Protein AF-A0A927EXE4-F1 (afdb_monomer)

pLDDT: mean 80.26, std 11.48, range [49.88, 92.75]

Sequence (79 aa):
MIVKKMHEAGVRSEHAYFAAFVSIGGALVTWMTSNRTEHAGVDRADRWGIFIGEWAPTFFGLGVALSQYEQIEGTLDAQ

Organism: NCBI:txid1214925

Mean predicted aligned error: 7.77 Å

Radius of gyration: 16.57 Å; Cα contacts (8 Å, |Δi|>4): 71; chains: 1; bounding box: 40×16×46 Å

Foldseek 3Di:
DVLVVCVVVVDALVNLQVLLVVLQVVLVVLQVVDVPPDPPDNVPSNVVSVVSNVCNVVSNVSSVVRVVVCVVVVVDDPD

Nearest PDB structures (foldseek):
  6e8g-assembly1_T  TM=6.900E-01  e=5.420E+00  Homo sapiens
  6ye4-assembly1_C  TM=4.316E-01  e=6.101E+00  Serratia marcescens

Secondary structure (DSSP, 8-state):
-HHHHHHHTT--HHHHHHHHHHHHHHHHHHHHHHHHH-TT-HHHHHHHHHHHHHHHHHHHHHHHHHHHHHHHHT-S---

Structure (mmCIF, N/CA/C/O backbone):
data_AF-A0A927EXE4-F1
#
_entry.id   AF-A0A927EXE4-F1
#
loop_
_atom_site.group_PDB
_atom_site.id
_atom_site.type_symbol
_atom_site.label_atom_id
_atom_site.label_alt_id
_atom_site.label_comp_id
_atom_site.label_asym_id
_atom_site.label_entity_id
_atom_site.label_seq_id
_atom_site.pdbx_PDB_ins_code
_atom_site.Cartn_x
_atom_site.Cartn_y
_atom_site.Cartn_z
_atom_site.occupancy
_atom_site.B_iso_or_equiv
_atom_site.auth_seq_id
_atom_site.auth_comp_id
_atom_site.auth_asym_id
_atom_site.auth_atom_id
_atom_site.pdbx_PDB_model_num
ATOM 1 N N . MET A 1 1 ? -18.331 6.785 7.141 1.00 76.75 1 MET A N 1
ATOM 2 C CA . MET A 1 1 ? -16.898 6.987 6.831 1.00 76.75 1 MET A CA 1
ATOM 3 C C . MET A 1 1 ? -16.483 6.027 5.731 1.00 76.75 1 MET A C 1
ATOM 5 O O . MET A 1 1 ? -17.018 4.927 5.695 1.00 76.75 1 MET A O 1
ATOM 9 N N . ILE A 1 2 ? -15.567 6.436 4.848 1.00 82.56 2 ILE A N 1
ATOM 10 C CA . ILE A 1 2 ? -15.049 5.586 3.759 1.00 82.56 2 ILE A CA 1
ATOM 11 C C . ILE A 1 2 ? -14.456 4.275 4.300 1.00 82.56 2 ILE A C 1
ATOM 13 O O . ILE A 1 2 ? -14.804 3.215 3.798 1.00 82.56 2 ILE A O 1
ATOM 17 N N . VAL A 1 3 ? -13.689 4.337 5.395 1.00 83.00 3 VAL A N 1
ATOM 18 C CA . VAL A 1 3 ? -13.078 3.166 6.055 1.00 83.00 3 VAL A CA 1
ATOM 19 C C . VAL A 1 3 ? -14.124 2.135 6.491 1.00 83.00 3 VAL A C 1
ATOM 21 O O . VAL A 1 3 ? -13.995 0.961 6.169 1.00 83.00 3 VAL A O 1
ATOM 24 N N . LYS A 1 4 ? -15.221 2.581 7.117 1.00 81.56 4 LYS A N 1
ATOM 25 C CA . LYS A 1 4 ? -16.343 1.708 7.495 1.00 81.56 4 LYS A CA 1
ATOM 26 C C . LYS A 1 4 ? -16.957 0.993 6.285 1.00 81.56 4 LYS A C 1
ATOM 28 O O . LYS A 1 4 ? -17.173 -0.207 6.342 1.00 81.56 4 LYS A O 1
ATOM 33 N N . LYS A 1 5 ? -17.190 1.706 5.176 1.00 85.00 5 LYS A N 1
ATOM 34 C CA . LYS A 1 5 ? -17.732 1.092 3.949 1.00 85.00 5 LYS A CA 1
ATOM 35 C C . LYS A 1 5 ? -16.770 0.079 3.325 1.00 85.00 5 LYS A C 1
ATOM 37 O O . LYS A 1 5 ? -17.219 -0.906 2.756 1.00 85.00 5 LYS A O 1
ATOM 42 N N . MET A 1 6 ? -15.464 0.329 3.410 1.00 83.62 6 MET A N 1
ATOM 43 C CA . MET A 1 6 ? -14.442 -0.611 2.941 1.00 83.62 6 MET A CA 1
ATOM 44 C C . MET A 1 6 ? -14.415 -1.875 3.805 1.00 83.62 6 MET A C 1
ATOM 46 O O . MET A 1 6 ? -14.411 -2.972 3.255 1.00 83.62 6 MET A O 1
ATOM 50 N N . HIS A 1 7 ? -14.482 -1.721 5.131 1.00 84.06 7 HIS A N 1
ATOM 51 C CA . HIS A 1 7 ? -14.564 -2.844 6.063 1.00 84.06 7 HIS A CA 1
ATOM 52 C C . HIS A 1 7 ? -15.846 -3.670 5.859 1.00 84.06 7 HIS A C 1
ATOM 54 O O . HIS A 1 7 ? -15.781 -4.890 5.735 1.00 84.06 7 HIS A O 1
ATOM 60 N N . GLU A 1 8 ? -17.002 -3.015 5.697 1.00 84.62 8 GLU A N 1
ATOM 61 C CA . GLU A 1 8 ? -18.281 -3.669 5.363 1.00 84.62 8 GLU A CA 1
ATOM 62 C C . GLU A 1 8 ? -18.241 -4.399 4.008 1.00 84.62 8 GLU A C 1
ATOM 64 O O . GLU A 1 8 ? -18.903 -5.420 3.835 1.00 84.62 8 GLU A O 1
ATOM 69 N N . ALA A 1 9 ? -17.443 -3.911 3.052 1.00 86.12 9 ALA A N 1
ATOM 70 C CA . ALA A 1 9 ? -17.198 -4.577 1.772 1.00 86.12 9 ALA A CA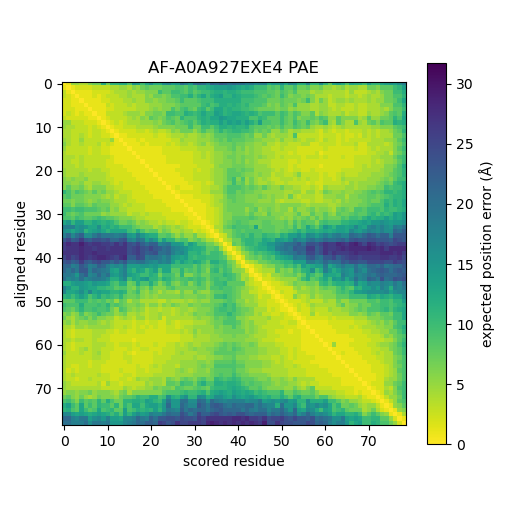 1
ATOM 71 C C . ALA A 1 9 ? -16.193 -5.746 1.869 1.00 86.12 9 ALA A C 1
ATOM 73 O O . ALA A 1 9 ? -15.876 -6.363 0.853 1.00 86.12 9 ALA A O 1
ATOM 74 N N . GLY A 1 10 ? -15.691 -6.057 3.069 1.00 83.50 10 GLY A N 1
ATOM 75 C CA . GLY A 1 10 ? -14.762 -7.157 3.333 1.00 83.50 10 GLY A CA 1
ATOM 76 C C . GLY A 1 10 ? -13.280 -6.795 3.198 1.00 83.50 10 GLY A C 1
ATOM 77 O O . GLY A 1 10 ? -12.426 -7.666 3.359 1.00 83.50 10 GLY A O 1
ATOM 78 N N . VAL A 1 11 ? -12.942 -5.530 2.927 1.00 86.06 11 VAL A N 1
ATOM 79 C CA . VAL A 1 11 ? -11.544 -5.084 2.896 1.00 86.06 11 VAL A CA 1
ATOM 80 C C . VAL A 1 11 ? -11.050 -4.937 4.328 1.00 86.06 11 VAL A C 1
ATOM 82 O O . VAL A 1 11 ? -11.533 -4.080 5.060 1.00 86.06 11 VAL A O 1
ATOM 85 N N . ARG A 1 12 ? -10.063 -5.753 4.704 1.00 88.62 12 ARG A N 1
ATOM 86 C CA . ARG A 1 12 ? -9.377 -5.665 6.004 1.00 88.62 12 ARG A CA 1
ATOM 87 C C . ARG A 1 12 ? -8.024 -4.9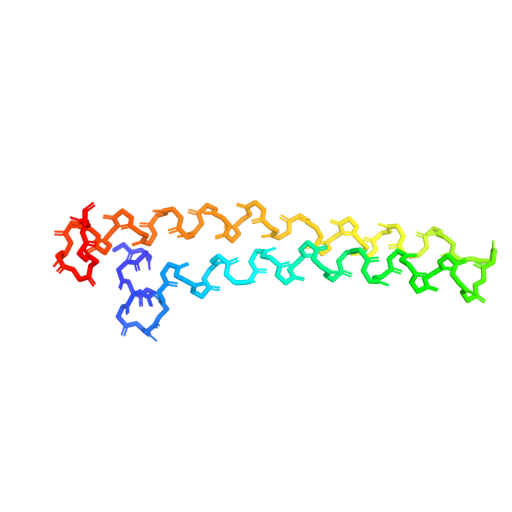72 5.930 1.00 88.62 12 ARG A C 1
ATOM 89 O O . ARG A 1 12 ? -7.418 -4.913 4.857 1.00 88.62 12 ARG A O 1
ATOM 96 N N . SER A 1 13 ? -7.530 -4.521 7.082 1.00 87.75 13 SER A N 1
ATOM 97 C CA . SER A 1 13 ? -6.189 -3.938 7.236 1.00 87.75 13 SER A CA 1
ATOM 98 C C . SER A 1 13 ? -5.082 -4.816 6.635 1.00 87.75 13 SER A C 1
ATOM 100 O O . SER A 1 13 ? -4.204 -4.314 5.935 1.00 87.75 13 SER A O 1
ATOM 102 N N . GLU A 1 14 ? -5.182 -6.135 6.798 1.00 88.00 14 GLU A N 1
ATOM 103 C CA . GLU A 1 14 ? 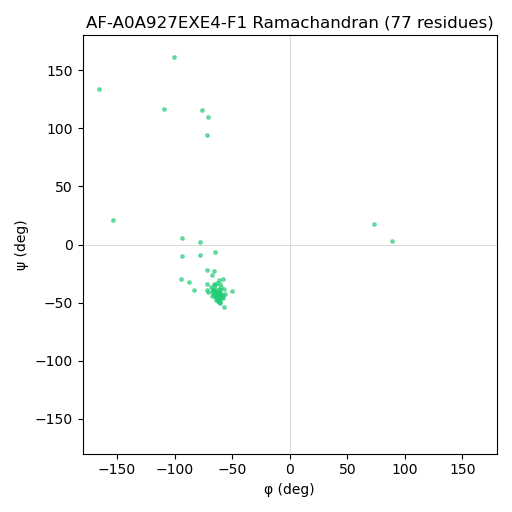-4.229 -7.114 6.264 1.00 88.00 14 GLU A CA 1
ATOM 104 C C . GLU A 1 14 ? -4.125 -7.089 4.728 1.00 88.00 14 GLU A C 1
ATOM 106 O O . GLU A 1 14 ? -3.026 -7.135 4.178 1.00 88.00 14 GLU A O 1
ATOM 111 N N . HIS A 1 15 ? -5.247 -6.913 4.020 1.00 90.81 15 HIS A N 1
ATOM 112 C CA . HIS A 1 15 ? -5.253 -6.788 2.558 1.00 90.81 15 HIS A CA 1
ATOM 113 C C . HIS A 1 15 ? -4.553 -5.507 2.103 1.00 90.81 15 HIS A C 1
ATOM 115 O O . HIS A 1 15 ? -3.829 -5.511 1.107 1.00 90.81 15 HIS A O 1
ATOM 121 N N . ALA A 1 16 ? -4.759 -4.410 2.836 1.00 89.50 16 ALA A N 1
ATOM 122 C CA . ALA A 1 16 ? -4.101 -3.143 2.551 1.00 89.50 16 ALA A CA 1
ATOM 123 C C . ALA A 1 16 ? -2.584 -3.254 2.780 1.00 89.50 16 ALA A C 1
ATOM 125 O O . ALA A 1 16 ? -1.806 -2.855 1.917 1.00 89.50 16 ALA A O 1
ATOM 126 N N . TYR A 1 17 ? -2.143 -3.887 3.871 1.00 90.12 17 TYR A N 1
ATOM 127 C CA . TYR A 1 17 ? -0.718 -4.145 4.087 1.00 90.12 17 TYR A CA 1
ATOM 128 C C . TYR A 1 17 ? -0.126 -5.080 3.028 1.00 90.12 17 TYR A C 1
ATOM 130 O O . TYR A 1 17 ? 0.954 -4.801 2.508 1.00 90.12 17 TYR A O 1
ATOM 138 N N . PHE A 1 18 ? -0.842 -6.135 2.632 1.00 92.31 18 PHE A N 1
ATOM 139 C CA . PHE A 1 18 ? -0.408 -7.016 1.550 1.00 92.31 18 PHE A CA 1
ATOM 140 C C . PHE A 1 18 ? -0.241 -6.257 0.226 1.00 92.31 18 PHE A C 1
ATOM 142 O O . PHE A 1 18 ? 0.799 -6.375 -0.420 1.00 92.31 18 PHE A O 1
ATOM 149 N N . ALA A 1 19 ? -1.207 -5.414 -0.151 1.00 90.00 19 ALA A N 1
ATOM 150 C CA . ALA A 1 19 ? -1.113 -4.570 -1.343 1.00 90.00 19 ALA A CA 1
ATOM 151 C C . ALA A 1 19 ? 0.086 -3.606 -1.283 1.00 90.00 19 ALA A C 1
ATOM 153 O O . ALA A 1 19 ? 0.758 -3.383 -2.296 1.00 90.00 19 ALA A O 1
ATOM 154 N N . ALA A 1 20 ? 0.408 -3.084 -0.095 1.00 89.56 20 ALA A N 1
ATOM 155 C CA . ALA A 1 20 ? 1.587 -2.251 0.111 1.00 89.56 20 ALA A CA 1
ATOM 156 C C . ALA A 1 20 ? 2.892 -3.031 -0.135 1.00 89.56 20 ALA A C 1
ATOM 158 O O . ALA A 1 20 ? 3.760 -2.570 -0.879 1.00 89.56 20 ALA A O 1
ATOM 159 N N . PHE A 1 21 ? 3.012 -4.246 0.409 1.00 91.25 21 PHE A N 1
ATOM 160 C CA . PHE A 1 21 ? 4.173 -5.112 0.174 1.00 91.25 21 PHE A CA 1
ATOM 161 C C . PHE A 1 21 ? 4.300 -5.556 -1.285 1.00 91.25 21 PHE A C 1
ATOM 163 O O . PHE A 1 21 ? 5.404 -5.548 -1.831 1.00 91.25 21 PHE A O 1
ATOM 170 N N . VAL A 1 22 ?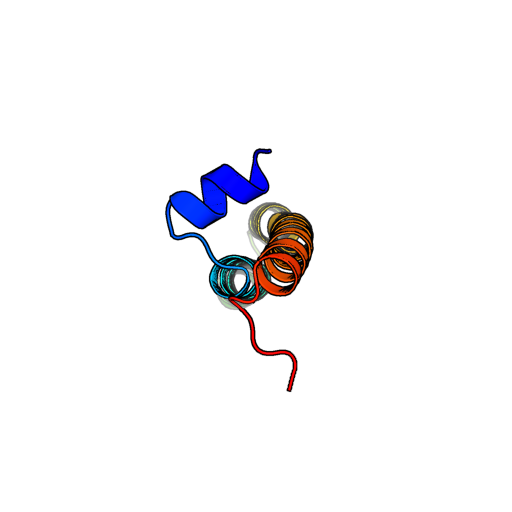 3.186 -5.891 -1.941 1.00 92.50 22 VAL A N 1
ATOM 171 C CA . VAL A 1 22 ? 3.164 -6.222 -3.374 1.00 92.50 22 VAL A CA 1
ATOM 172 C C . VAL A 1 22 ? 3.635 -5.040 -4.214 1.00 92.50 22 VAL A C 1
ATOM 174 O O . VAL A 1 22 ? 4.371 -5.241 -5.174 1.00 92.50 22 VAL A O 1
ATOM 177 N N . SER A 1 23 ? 3.278 -3.812 -3.839 1.00 87.94 23 SER A N 1
ATOM 178 C CA . SER A 1 23 ? 3.727 -2.603 -4.538 1.00 87.94 23 SER A CA 1
ATOM 179 C C . SER A 1 23 ? 5.247 -2.419 -4.426 1.00 87.94 23 SER A C 1
ATOM 181 O O . SER A 1 23 ? 5.927 -2.212 -5.430 1.00 87.94 23 SER A O 1
ATOM 183 N N . ILE A 1 24 ? 5.814 -2.607 -3.228 1.00 87.75 24 ILE A N 1
ATOM 184 C CA . ILE A 1 24 ? 7.274 -2.575 -3.022 1.00 87.75 24 ILE A CA 1
ATOM 185 C C . ILE A 1 24 ? 7.962 -3.676 -3.842 1.00 87.75 24 ILE A C 1
ATOM 187 O O . ILE A 1 24 ? 8.915 -3.411 -4.577 1.00 87.75 24 ILE A O 1
ATOM 191 N N . GLY A 1 25 ? 7.469 -4.913 -3.748 1.00 88.50 25 GLY A N 1
ATOM 192 C CA . GLY A 1 25 ? 8.014 -6.049 -4.490 1.00 88.50 25 GLY A CA 1
ATOM 193 C C . GLY A 1 25 ? 7.919 -5.858 -6.004 1.00 88.50 25 GLY A C 1
ATOM 194 O O . GLY A 1 25 ? 8.880 -6.125 -6.719 1.00 88.50 25 GLY A O 1
ATOM 195 N N . GLY A 1 26 ? 6.798 -5.332 -6.496 1.00 86.38 26 GLY A N 1
ATOM 196 C CA . GLY A 1 26 ? 6.575 -5.029 -7.908 1.00 86.38 26 GLY A CA 1
ATOM 197 C C . GLY A 1 26 ? 7.558 -3.992 -8.446 1.00 86.38 26 GLY A C 1
ATOM 198 O O . GLY A 1 26 ? 8.103 -4.180 -9.536 1.00 86.38 26 GLY A O 1
ATOM 199 N N . ALA A 1 27 ? 7.864 -2.950 -7.668 1.00 83.44 27 ALA A N 1
ATOM 200 C CA . ALA A 1 27 ? 8.892 -1.976 -8.025 1.00 83.44 27 ALA A CA 1
ATOM 201 C C . ALA A 1 27 ? 10.285 -2.629 -8.124 1.00 83.44 27 ALA A C 1
ATOM 203 O O . ALA A 1 27 ? 10.990 -2.441 -9.118 1.00 83.44 27 ALA A O 1
ATOM 204 N N . LEU A 1 28 ? 10.650 -3.475 -7.151 1.00 83.06 28 LEU A N 1
ATOM 205 C CA . LEU A 1 28 ? 11.928 -4.199 -7.146 1.00 83.06 28 LEU A CA 1
ATOM 206 C C . LEU A 1 28 ? 12.051 -5.201 -8.301 1.00 83.06 28 LEU A C 1
ATOM 208 O O . LEU A 1 28 ? 13.100 -5.278 -8.938 1.00 83.06 28 LEU A O 1
ATOM 212 N N . VAL A 1 29 ? 10.990 -5.955 -8.598 1.00 83.69 29 VAL A N 1
ATOM 213 C CA . VAL A 1 29 ? 10.954 -6.910 -9.717 1.00 83.69 29 VAL A CA 1
ATOM 214 C C . VAL A 1 29 ? 11.052 -6.182 -11.054 1.00 83.69 29 VAL A C 1
ATOM 216 O O . VAL A 1 29 ? 11.771 -6.641 -11.942 1.00 83.69 29 VAL A O 1
ATOM 219 N N . THR A 1 30 ? 10.385 -5.034 -11.194 1.00 80.50 30 THR A N 1
ATOM 220 C CA . THR A 1 30 ? 10.455 -4.197 -12.402 1.00 80.50 30 THR A CA 1
ATOM 221 C C . THR A 1 30 ? 11.877 -3.688 -12.628 1.00 80.50 30 THR A C 1
ATOM 223 O O . THR A 1 30 ? 12.422 -3.834 -13.724 1.00 80.50 30 THR A O 1
ATOM 226 N N . TRP A 1 31 ? 12.517 -3.177 -11.574 1.00 75.69 31 TRP A N 1
ATOM 227 C CA . TRP A 1 31 ? 13.912 -2.742 -11.616 1.00 75.69 31 TRP A CA 1
ATOM 228 C C . TRP A 1 31 ? 14.872 -3.898 -11.936 1.00 75.69 31 TRP A C 1
ATOM 230 O O . TRP A 1 31 ? 15.696 -3.791 -12.844 1.00 75.69 31 TRP A O 1
ATOM 240 N N . MET A 1 32 ? 14.735 -5.037 -11.252 1.00 79.31 32 MET A N 1
ATOM 241 C CA . MET A 1 32 ? 15.612 -6.195 -11.446 1.00 79.31 32 MET A CA 1
ATOM 242 C C . MET A 1 32 ? 15.475 -6.791 -12.850 1.00 79.31 32 MET A C 1
ATOM 244 O O . MET A 1 32 ? 16.483 -7.148 -13.457 1.00 79.31 32 MET A O 1
ATOM 248 N N . THR A 1 33 ? 14.248 -6.874 -13.374 1.00 76.50 33 THR A N 1
ATOM 249 C CA . THR A 1 33 ? 13.983 -7.312 -14.751 1.00 76.50 33 THR A CA 1
ATOM 250 C C . THR A 1 33 ? 14.668 -6.375 -15.737 1.00 76.50 33 THR A C 1
ATOM 252 O O . THR A 1 33 ? 15.447 -6.844 -16.560 1.00 76.50 33 THR A O 1
ATOM 255 N N . SER A 1 34 ? 14.484 -5.058 -15.584 1.00 67.88 34 SER A N 1
ATOM 256 C CA . SER A 1 34 ? 15.125 -4.060 -16.446 1.00 67.88 34 SER A CA 1
ATOM 257 C C . SER A 1 34 ? 16.648 -4.148 -16.432 1.00 67.88 34 SER A C 1
ATOM 259 O O . SER A 1 34 ? 17.269 -4.074 -17.488 1.00 67.88 34 SER A O 1
ATOM 261 N N . ASN A 1 35 ? 17.249 -4.325 -15.252 1.00 70.19 35 ASN A N 1
ATOM 262 C CA . ASN A 1 35 ? 18.700 -4.410 -15.100 1.00 70.19 35 ASN A CA 1
ATOM 263 C C . ASN A 1 35 ? 19.287 -5.684 -15.737 1.00 70.19 35 ASN A C 1
ATOM 265 O O . ASN A 1 35 ? 20.453 -5.711 -16.119 1.00 70.19 35 ASN A O 1
ATOM 269 N N . ARG A 1 36 ? 18.489 -6.756 -15.849 1.00 68.06 36 ARG A N 1
ATOM 270 C CA . ARG A 1 36 ? 18.907 -8.034 -16.442 1.00 68.06 36 ARG A CA 1
ATOM 271 C C . ARG A 1 36 ? 18.708 -8.108 -17.952 1.00 68.06 36 ARG A C 1
ATOM 273 O O . ARG A 1 36 ? 19.465 -8.826 -18.599 1.00 68.06 36 ARG A O 1
ATOM 280 N N . THR A 1 37 ? 17.687 -7.444 -18.494 1.00 62.16 37 THR A N 1
ATOM 281 C CA . THR A 1 37 ? 17.294 -7.624 -19.898 1.00 62.16 37 THR A CA 1
ATOM 282 C C . THR A 1 37 ? 17.897 -6.605 -20.856 1.00 62.16 37 THR A C 1
ATOM 284 O O . THR A 1 37 ? 18.133 -6.986 -21.992 1.00 62.16 37 THR A O 1
ATOM 287 N N . GLU A 1 38 ? 18.210 -5.361 -20.461 1.00 53.19 38 GLU A N 1
ATOM 288 C CA . GLU A 1 38 ? 18.846 -4.426 -21.407 1.00 53.19 38 GLU A CA 1
ATOM 289 C C . GLU A 1 38 ? 19.463 -3.174 -20.758 1.00 53.19 38 GLU A C 1
ATOM 291 O O . GLU A 1 38 ? 18.798 -2.450 -20.021 1.00 53.19 38 GLU A O 1
ATOM 296 N N . HIS A 1 39 ? 20.695 -2.819 -21.154 1.00 55.03 39 HIS A N 1
ATOM 297 C CA . HIS A 1 39 ? 21.259 -1.471 -20.941 1.00 55.03 39 HIS A CA 1
ATOM 298 C C . HIS A 1 39 ? 20.495 -0.374 -21.725 1.00 55.03 39 HIS A C 1
ATOM 300 O O . HIS A 1 39 ? 20.778 0.808 -21.556 1.00 55.03 39 HIS A O 1
ATOM 306 N N . ALA A 1 40 ? 19.537 -0.741 -22.589 1.00 52.84 40 ALA A N 1
ATOM 307 C CA . ALA A 1 40 ? 18.858 0.154 -23.529 1.00 52.84 40 ALA A CA 1
ATOM 308 C C . ALA A 1 40 ? 17.526 0.760 -23.028 1.00 52.84 40 ALA A C 1
ATOM 310 O O . ALA A 1 40 ? 16.843 1.428 -23.802 1.00 52.84 40 ALA A O 1
ATOM 311 N N . GLY A 1 41 ? 17.122 0.555 -21.765 1.00 54.94 41 GLY A N 1
ATOM 312 C CA . GLY A 1 41 ? 15.755 0.911 -21.344 1.00 54.94 41 GLY A CA 1
ATOM 313 C C . GLY A 1 41 ? 15.532 1.248 -19.872 1.00 54.94 41 GLY A C 1
ATOM 314 O O . GLY A 1 41 ? 14.388 1.182 -19.420 1.00 54.94 41 GLY A O 1
ATOM 315 N N . VAL A 1 42 ? 16.580 1.618 -19.130 1.00 58.16 42 VAL A N 1
ATOM 316 C CA . VAL A 1 42 ? 16.484 1.933 -17.689 1.00 58.16 42 VAL A CA 1
ATOM 317 C C . VAL A 1 42 ? 15.460 3.049 -17.425 1.00 58.16 42 VAL A C 1
ATOM 319 O O . VAL A 1 42 ? 14.637 2.919 -16.524 1.00 58.16 42 VAL A O 1
ATOM 322 N N . ASP A 1 43 ? 15.388 4.065 -18.295 1.00 61.78 43 ASP A N 1
ATOM 323 C CA . ASP A 1 43 ? 14.443 5.191 -18.182 1.00 61.78 43 ASP A CA 1
ATOM 324 C C . ASP A 1 43 ? 12.960 4.784 -18.154 1.00 61.78 43 ASP A C 1
ATOM 326 O O . ASP A 1 43 ? 12.129 5.494 -17.580 1.00 61.78 43 ASP A O 1
ATOM 330 N N . ARG A 1 44 ? 12.583 3.671 -18.802 1.00 62.19 44 ARG A N 1
ATOM 331 C CA . ARG A 1 44 ? 11.183 3.217 -18.830 1.00 62.19 44 ARG A CA 1
ATOM 332 C C . ARG A 1 44 ? 10.840 2.429 -17.566 1.00 62.19 44 ARG A C 1
ATOM 334 O O . ARG A 1 44 ? 9.742 2.597 -17.041 1.00 62.19 44 ARG A O 1
ATOM 341 N N . ALA A 1 45 ? 11.759 1.606 -17.068 1.00 63.88 45 ALA A N 1
ATOM 342 C CA . ALA A 1 45 ? 11.559 0.846 -15.839 1.00 63.88 45 ALA A CA 1
ATOM 343 C C . ALA A 1 45 ? 11.605 1.726 -14.586 1.00 63.88 45 ALA A C 1
ATOM 345 O O . ALA A 1 45 ? 10.828 1.483 -13.668 1.00 63.88 45 ALA A O 1
ATOM 346 N N . ASP A 1 46 ? 12.432 2.774 -14.575 1.00 66.25 46 ASP A N 1
ATOM 347 C CA . ASP A 1 46 ? 12.508 3.743 -13.474 1.00 66.25 46 ASP A CA 1
ATOM 348 C C . ASP A 1 46 ? 11.151 4.436 -13.254 1.00 66.25 46 ASP A C 1
ATOM 350 O O . ASP A 1 46 ? 10.628 4.496 -12.144 1.00 66.25 46 ASP A O 1
ATOM 354 N N . ARG A 1 47 ? 10.485 4.825 -14.350 1.00 75.81 47 ARG A N 1
ATOM 355 C CA . ARG A 1 47 ? 9.149 5.445 -14.316 1.00 75.81 47 ARG A CA 1
ATOM 356 C C . ARG A 1 47 ? 8.063 4.499 -13.806 1.00 75.81 47 ARG A C 1
ATOM 358 O O . ARG A 1 47 ? 7.212 4.920 -13.028 1.00 75.81 47 ARG A O 1
ATOM 365 N N . TRP A 1 48 ? 8.077 3.235 -14.235 1.00 72.81 48 TRP A N 1
ATOM 366 C CA . TRP A 1 48 ? 7.109 2.236 -13.765 1.00 72.81 48 TRP A CA 1
ATOM 367 C C . TRP 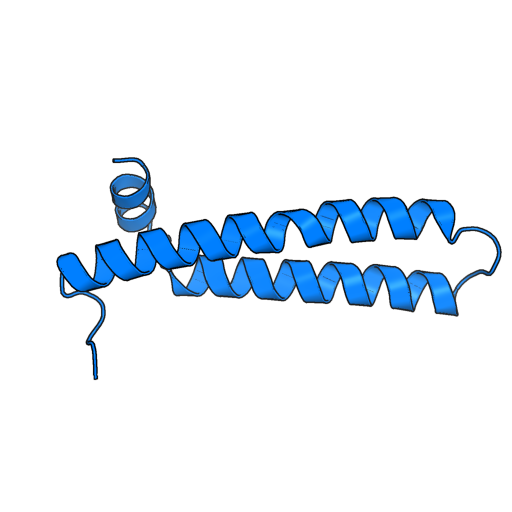A 1 48 ? 7.375 1.813 -12.317 1.00 72.81 48 TRP A C 1
ATOM 369 O O . TRP A 1 48 ? 6.431 1.680 -11.545 1.00 72.81 48 TRP A O 1
ATOM 379 N N . GLY A 1 49 ? 8.640 1.655 -11.927 1.00 72.25 49 GLY A N 1
ATOM 380 C CA . GLY A 1 49 ? 9.039 1.335 -10.559 1.00 72.25 49 GLY A CA 1
ATOM 381 C C . GLY A 1 49 ? 8.667 2.436 -9.567 1.00 72.25 49 GLY A C 1
ATOM 382 O O . GLY A 1 49 ? 8.088 2.129 -8.527 1.00 72.25 49 GLY A O 1
ATOM 383 N N . ILE A 1 50 ? 8.909 3.708 -9.911 1.00 78.25 50 ILE A N 1
ATOM 384 C CA . ILE A 1 50 ? 8.481 4.866 -9.108 1.00 78.25 50 ILE A CA 1
ATOM 385 C C . ILE A 1 50 ? 6.957 4.901 -8.985 1.00 78.25 50 ILE A C 1
ATOM 387 O O . ILE A 1 50 ? 6.437 5.008 -7.877 1.00 78.25 50 ILE A O 1
ATOM 391 N N . PHE A 1 51 ? 6.241 4.748 -10.104 1.00 80.94 51 PHE A N 1
ATOM 392 C CA . PHE A 1 51 ? 4.781 4.790 -10.099 1.00 80.94 51 PHE A CA 1
ATOM 393 C C . PHE A 1 51 ? 4.170 3.676 -9.245 1.00 80.94 51 PHE A C 1
ATOM 395 O O . PHE A 1 51 ? 3.241 3.934 -8.493 1.00 80.94 51 PHE A O 1
ATOM 402 N N . ILE A 1 52 ? 4.692 2.446 -9.326 1.00 80.31 52 ILE A N 1
ATOM 403 C CA . ILE A 1 52 ? 4.205 1.313 -8.524 1.00 80.31 52 ILE A CA 1
ATOM 404 C C . ILE A 1 52 ? 4.596 1.490 -7.049 1.00 80.31 52 ILE A C 1
ATOM 406 O O . ILE A 1 52 ? 3.782 1.234 -6.164 1.00 80.31 52 ILE A O 1
ATOM 410 N N . GLY A 1 53 ? 5.813 1.965 -6.773 1.00 81.94 53 GLY A N 1
ATOM 411 C CA . GLY A 1 53 ? 6.307 2.185 -5.414 1.00 81.94 53 GLY A CA 1
ATOM 412 C C . GLY A 1 53 ? 5.516 3.239 -4.634 1.00 81.94 53 GLY A C 1
ATOM 413 O O . GLY A 1 53 ? 5.329 3.085 -3.428 1.00 81.94 53 GLY A O 1
ATOM 414 N N . GLU A 1 54 ? 4.990 4.266 -5.305 1.00 88.69 54 GLU A N 1
ATOM 415 C CA . GLU A 1 54 ? 4.194 5.333 -4.678 1.00 88.69 54 GLU A CA 1
ATOM 416 C C . GLU A 1 54 ? 2.852 4.842 -4.106 1.00 88.69 54 GLU A C 1
ATOM 418 O O . GLU A 1 54 ? 2.332 5.426 -3.158 1.00 88.69 54 GLU A O 1
ATOM 423 N N . TRP A 1 55 ? 2.312 3.719 -4.585 1.00 89.25 55 TRP A N 1
ATOM 424 C CA . TRP A 1 55 ? 1.087 3.150 -4.011 1.00 89.25 55 TRP A CA 1
ATOM 425 C C . TRP A 1 55 ? 1.308 2.518 -2.635 1.00 89.25 55 TRP A C 1
ATOM 427 O O . TRP A 1 55 ? 0.364 2.406 -1.850 1.00 89.25 55 TRP A O 1
ATOM 437 N N . ALA A 1 56 ? 2.546 2.140 -2.300 1.00 90.38 56 ALA A N 1
ATOM 438 C CA . ALA A 1 56 ? 2.871 1.557 -1.003 1.00 90.38 56 ALA A CA 1
ATOM 439 C C . ALA A 1 56 ? 2.482 2.470 0.178 1.00 90.38 56 ALA A C 1
ATOM 441 O O . ALA A 1 56 ? 1.728 2.005 1.036 1.00 90.38 56 ALA A O 1
ATOM 442 N N . PRO A 1 57 ? 2.900 3.752 0.255 1.00 90.31 57 PRO A N 1
ATOM 443 C CA . PRO A 1 57 ? 2.487 4.641 1.343 1.00 90.31 57 PRO A CA 1
ATOM 444 C C . PRO A 1 57 ? 0.968 4.852 1.403 1.00 90.31 57 PRO A C 1
ATOM 446 O O . PRO A 1 57 ? 0.416 4.934 2.500 1.00 90.31 57 PRO A O 1
ATOM 449 N N . THR A 1 58 ? 0.267 4.873 0.264 1.00 92.12 58 THR A N 1
ATOM 450 C CA . THR A 1 58 ? -1.202 4.952 0.244 1.00 92.12 58 THR A CA 1
ATOM 451 C C . THR A 1 58 ? -1.838 3.720 0.885 1.00 92.12 58 THR A C 1
ATOM 453 O O . THR A 1 58 ? -2.709 3.849 1.748 1.00 92.12 58 THR A O 1
ATOM 456 N N . PHE A 1 59 ? -1.388 2.524 0.503 1.00 91.75 59 PHE A N 1
ATOM 457 C CA . PHE A 1 59 ? -1.903 1.275 1.053 1.00 91.75 59 PHE A CA 1
ATOM 458 C C . PHE A 1 59 ? -1.530 1.081 2.526 1.00 91.75 59 PHE A C 1
ATOM 460 O O . PHE A 1 59 ? -2.371 0.633 3.302 1.00 91.75 59 PHE A O 1
ATOM 467 N N . PHE A 1 60 ? -0.336 1.503 2.953 1.00 92.25 60 PHE A N 1
ATOM 468 C CA . PHE A 1 60 ? 0.017 1.540 4.374 1.00 92.25 60 PHE A CA 1
ATOM 469 C C . PHE A 1 60 ? -0.887 2.493 5.161 1.00 92.25 60 PHE A C 1
ATOM 471 O O . PHE A 1 60 ? -1.392 2.111 6.214 1.00 92.25 60 PHE A O 1
ATOM 478 N N . GLY A 1 61 ? -1.151 3.698 4.647 1.00 92.75 61 GLY A N 1
ATOM 479 C CA . GLY A 1 61 ? -2.064 4.649 5.288 1.00 92.75 61 GLY A CA 1
ATOM 480 C C . GLY A 1 61 ? -3.490 4.104 5.423 1.00 92.75 61 GLY A C 1
ATOM 481 O O . GLY A 1 61 ? -4.103 4.223 6.484 1.00 92.75 61 GLY A O 1
ATOM 482 N N . LEU A 1 62 ? -3.998 3.444 4.377 1.00 91.25 62 LEU A N 1
ATOM 483 C CA . LEU A 1 62 ? -5.285 2.745 4.422 1.00 91.25 62 LEU A CA 1
ATOM 484 C C . LEU A 1 62 ? -5.280 1.597 5.435 1.00 91.25 62 LEU A C 1
ATOM 486 O O . LEU A 1 62 ? -6.235 1.470 6.195 1.00 91.25 62 LEU A O 1
ATOM 490 N N . GLY A 1 63 ? -4.213 0.797 5.478 1.00 90.19 63 GLY A N 1
ATOM 491 C CA . GLY A 1 63 ? -4.054 -0.296 6.435 1.00 90.19 63 GLY A CA 1
ATOM 492 C C . GLY A 1 63 ? -4.058 0.188 7.881 1.00 90.19 63 GLY A C 1
ATOM 493 O O . GLY A 1 63 ? -4.766 -0.386 8.706 1.00 90.19 63 GLY A O 1
ATOM 494 N N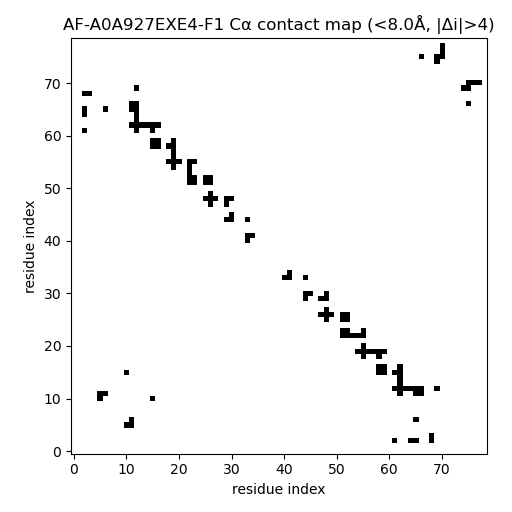 . VAL A 1 64 ? -3.369 1.297 8.175 1.00 92.38 64 VAL A N 1
ATOM 495 C CA . VAL A 1 64 ? -3.385 1.927 9.505 1.00 92.38 64 VAL A CA 1
ATOM 496 C C . VAL A 1 64 ? -4.803 2.359 9.870 1.00 92.38 64 VAL A C 1
ATOM 498 O O . VAL A 1 64 ? -5.297 1.978 10.929 1.00 92.38 64 VAL A O 1
ATOM 501 N N . ALA A 1 65 ? -5.493 3.078 8.981 1.00 90.00 65 ALA A N 1
ATOM 502 C CA . ALA A 1 65 ? -6.859 3.537 9.227 1.00 90.00 65 ALA A CA 1
ATOM 503 C C . ALA A 1 65 ? -7.854 2.376 9.426 1.00 90.00 65 ALA A C 1
ATOM 505 O O . ALA A 1 65 ? -8.698 2.434 10.320 1.00 90.00 65 ALA A O 1
ATOM 506 N N . LEU A 1 66 ? -7.739 1.310 8.626 1.00 88.69 66 LEU A N 1
ATOM 507 C CA . LEU A 1 66 ? -8.524 0.081 8.770 1.00 88.69 66 LEU A CA 1
ATOM 508 C C . LEU A 1 66 ? -8.209 -0.641 10.081 1.00 88.69 66 LEU A C 1
ATOM 510 O O . LEU A 1 66 ? -9.134 -1.022 10.781 1.00 88.69 66 LEU A O 1
ATOM 514 N N . SER A 1 67 ? -6.935 -0.764 10.457 1.00 89.38 67 SER A N 1
ATOM 515 C CA . SER A 1 67 ? -6.542 -1.443 11.698 1.00 89.38 67 SER A CA 1
ATOM 516 C C . SER A 1 67 ? -7.040 -0.704 12.940 1.00 89.38 67 SER A C 1
ATOM 518 O O . SER A 1 67 ? -7.520 -1.329 13.879 1.00 89.38 67 SER A O 1
ATOM 520 N N . GLN A 1 68 ? -7.006 0.632 12.926 1.00 89.62 68 GLN A N 1
ATOM 521 C CA . GLN A 1 68 ? -7.575 1.450 13.994 1.00 89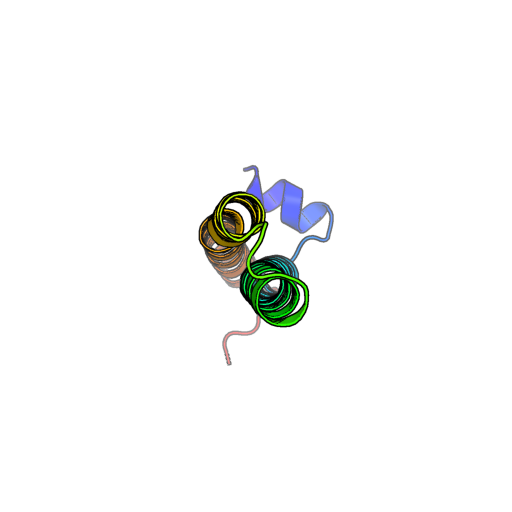.62 68 GLN A CA 1
ATOM 522 C C . GLN A 1 68 ? -9.092 1.270 14.069 1.00 89.62 68 GLN A C 1
ATOM 524 O O . GLN A 1 68 ? -9.643 1.141 15.158 1.00 89.62 68 GLN A O 1
ATOM 529 N N . TYR A 1 69 ? -9.769 1.233 12.918 1.00 87.56 69 TYR A N 1
ATOM 530 C CA . TYR A 1 69 ? -11.208 0.988 12.862 1.00 87.56 69 TYR A CA 1
ATOM 531 C C . TYR A 1 69 ? -11.574 -0.411 13.385 1.00 87.56 69 TYR A C 1
ATOM 533 O O . TY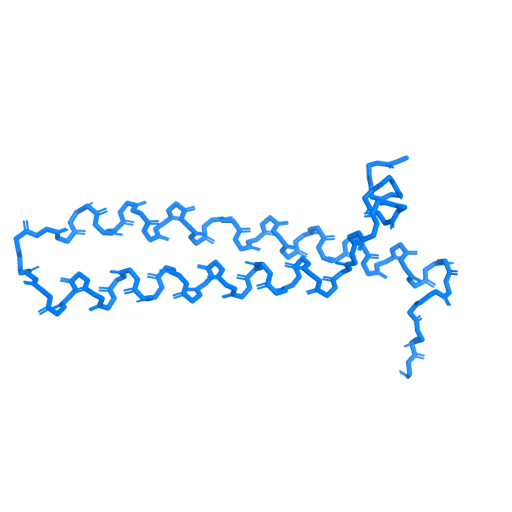R A 1 69 ? -12.467 -0.532 14.218 1.00 87.56 69 TYR A O 1
ATOM 541 N N . GLU A 1 70 ? -10.845 -1.447 12.973 1.00 85.50 70 GLU A N 1
ATOM 542 C CA . GLU A 1 70 ? -11.041 -2.835 13.407 1.00 85.50 70 GLU A CA 1
ATOM 543 C C . GLU A 1 70 ? -10.739 -3.040 14.908 1.00 85.50 70 GLU A C 1
ATOM 545 O O . GLU A 1 70 ? -11.422 -3.822 15.567 1.00 85.50 70 GLU A O 1
ATOM 550 N N . GLN A 1 71 ? -9.761 -2.321 15.477 1.00 85.56 71 GLN A N 1
ATOM 551 C CA . GLN A 1 71 ? -9.496 -2.314 16.926 1.00 85.56 71 GLN A CA 1
ATOM 552 C C . GLN A 1 71 ? -10.637 -1.656 17.714 1.00 85.56 71 GLN A C 1
ATOM 554 O O . GLN A 1 71 ? -11.028 -2.157 18.765 1.00 85.56 71 GLN A O 1
ATOM 559 N N . ILE A 1 72 ? -11.199 -0.552 17.205 1.00 85.19 72 ILE A N 1
ATOM 560 C CA . ILE A 1 72 ? -12.354 0.124 17.823 1.00 85.19 72 ILE A CA 1
ATOM 561 C C . ILE A 1 72 ? -13.606 -0.761 17.757 1.00 85.19 72 ILE A C 1
ATOM 563 O O . ILE A 1 72 ? -14.397 -0.779 18.698 1.00 85.19 72 ILE A O 1
ATOM 567 N N . GLU A 1 73 ? -13.796 -1.484 16.652 1.00 81.25 73 GLU A N 1
ATOM 568 C CA . GLU A 1 73 ? -14.931 -2.393 16.449 1.00 81.25 73 GLU A CA 1
ATOM 569 C C . GLU A 1 73 ? -14.764 -3.733 17.199 1.00 81.25 73 GLU A C 1
ATOM 571 O O . GLU A 1 73 ? -15.717 -4.503 17.300 1.00 81.25 73 GLU A O 1
ATOM 576 N N . GLY A 1 74 ? -13.580 -4.002 17.767 1.00 76.75 74 GLY A N 1
ATOM 577 C CA . GLY A 1 74 ? -13.272 -5.234 18.500 1.00 76.75 74 GLY A CA 1
ATOM 578 C C . GLY A 1 74 ? -13.108 -6.466 17.603 1.00 76.75 74 GLY A C 1
ATOM 579 O O . GLY A 1 74 ? -13.199 -7.591 18.081 1.00 76.75 74 GLY A O 1
ATOM 580 N N . THR A 1 75 ? -12.903 -6.272 16.297 1.00 76.56 75 THR A N 1
ATOM 581 C CA . THR A 1 75 ? -12.728 -7.353 15.309 1.00 76.56 75 THR A CA 1
ATOM 582 C C . THR A 1 75 ? -11.264 -7.722 15.067 1.00 76.56 75 THR A C 1
ATOM 584 O O . THR A 1 75 ? -10.988 -8.702 14.369 1.00 76.56 75 THR A O 1
ATOM 587 N N . LEU A 1 76 ? -10.338 -6.921 15.600 1.00 75.44 76 LEU A N 1
ATOM 588 C CA . LEU A 1 76 ? -8.930 -7.259 15.776 1.00 75.44 76 LEU A CA 1
ATOM 589 C C . LEU A 1 76 ? -8.666 -7.444 17.272 1.00 75.44 76 LEU A C 1
ATOM 591 O O . LEU A 1 76 ? -8.770 -6.482 18.035 1.00 75.44 76 LEU A O 1
ATOM 595 N N . ASP A 1 77 ? -8.284 -8.654 17.675 1.00 61.19 77 ASP A N 1
ATOM 596 C CA . ASP A 1 77 ? -7.784 -8.904 19.025 1.00 61.19 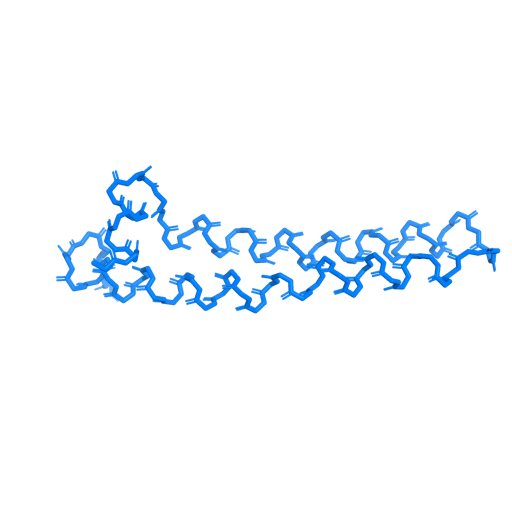77 ASP A CA 1
ATOM 597 C C . ASP A 1 77 ? -6.397 -8.263 19.162 1.00 61.19 77 ASP A C 1
ATOM 599 O O . ASP A 1 77 ? -5.421 -8.698 18.545 1.00 61.19 77 ASP A O 1
ATOM 603 N N . ALA A 1 78 ? -6.306 -7.194 19.954 1.00 57.50 78 ALA A N 1
ATOM 604 C CA . ALA A 1 78 ? -5.024 -6.689 20.424 1.00 57.50 78 ALA A CA 1
ATOM 605 C C . ALA A 1 78 ? -4.497 -7.681 21.472 1.00 57.50 78 ALA A C 1
ATOM 607 O O . ALA A 1 78 ? -4.910 -7.633 22.630 1.00 57.50 78 ALA A O 1
ATOM 608 N N . GLN A 1 79 ? -3.663 -8.625 21.031 1.00 49.88 79 GLN A N 1
ATOM 609 C CA . GLN A 1 79 ? -2.943 -9.537 21.922 1.00 49.88 79 GLN A CA 1
ATOM 610 C C . GLN A 1 79 ? -1.936 -8.779 22.793 1.00 49.88 79 GLN A C 1
ATOM 612 O O . GLN A 1 79 ? -1.254 -7.876 22.254 1.00 49.88 79 GLN A O 1
#

Solvent-accessible surface area (backbone atoms only — not comparable to full-atom values): 4189 Å² total; per-residue (Å²): 107,71,63,59,55,40,43,76,70,67,53,47,27,66,57,26,42,48,53,14,52,49,20,48,51,48,17,51,50,41,43,54,48,38,74,73,73,40,98,84,47,56,76,61,30,52,55,51,20,52,60,38,36,60,48,17,64,55,24,42,53,50,15,52,54,33,43,54,49,32,47,74,71,62,78,43,85,86,126